Protein AF-A0A218U8P9-F1 (afdb_monomer_lite)

Organism: NCBI:txid40157

Radius of gyration: 14.92 Å; chains: 1; bounding box: 52×30×28 Å

InterPro domains:
  IPR011993 PH-like domain superfamily [G3DSA:2.30.29.30] (16-71)
  IPR041020 ARHGEF1-like, PH domain [PF17838] (20-71)

Structure (mmCIF, N/CA/C/O backbone):
data_AF-A0A218U8P9-F1
#
_entry.id   AF-A0A218U8P9-F1
#
loop_
_atom_site.group_PDB
_atom_site.id
_atom_site.type_symbol
_atom_site.label_atom_id
_atom_site.label_alt_id
_atom_site.label_comp_id
_atom_site.label_asym_id
_atom_site.label_entity_id
_atom_site.label_seq_id
_atom_site.pdbx_PDB_ins_code
_atom_site.Cartn_x
_atom_site.Cartn_y
_atom_site.Cartn_z
_atom_site.occupancy
_atom_site.B_iso_or_equiv
_atom_site.auth_seq_id
_atom_site.auth_comp_id
_atom_site.auth_asym_id
_atom_site.auth_atom_id
_atom_site.pdbx_PDB_model_num
ATOM 1 N N . MET A 1 1 ? 35.904 -0.001 16.563 1.00 37.84 1 MET A N 1
ATOM 2 C CA . MET A 1 1 ? 35.670 0.600 15.231 1.00 37.84 1 MET A CA 1
ATOM 3 C C . MET A 1 1 ? 34.193 0.482 14.875 1.00 37.84 1 MET A C 1
ATOM 5 O O . MET A 1 1 ? 33.505 -0.369 15.417 1.00 37.84 1 MET A O 1
ATOM 9 N N . THR A 1 2 ? 33.689 1.433 14.105 1.00 35.56 2 THR A N 1
ATOM 10 C CA . THR A 1 2 ? 32.460 2.194 14.382 1.00 35.56 2 THR A CA 1
ATOM 11 C C . THR A 1 2 ? 31.167 1.529 13.884 1.00 35.56 2 THR A C 1
ATOM 13 O O . THR A 1 2 ? 31.069 1.133 12.727 1.00 35.56 2 THR A O 1
ATOM 16 N N . ARG A 1 3 ? 30.135 1.452 14.745 1.00 47.91 3 ARG A N 1
ATOM 17 C CA . ARG A 1 3 ? 28.754 1.071 14.382 1.00 47.91 3 ARG A CA 1
ATOM 18 C C . ARG A 1 3 ? 28.156 2.144 13.468 1.00 47.91 3 ARG A C 1
ATOM 20 O O . ARG A 1 3 ? 27.651 3.161 13.939 1.00 47.91 3 ARG A O 1
ATOM 27 N N . GLN A 1 4 ? 28.197 1.913 12.162 1.00 45.47 4 GLN A N 1
ATOM 28 C CA . GLN A 1 4 ? 27.563 2.784 11.181 1.00 45.47 4 GLN A CA 1
ATOM 29 C C . GLN A 1 4 ? 26.051 2.530 11.192 1.00 45.47 4 GLN A C 1
ATOM 31 O O . GLN A 1 4 ? 25.554 1.549 10.640 1.00 45.47 4 GLN A O 1
ATOM 36 N N . ARG A 1 5 ? 25.313 3.403 11.886 1.00 51.12 5 ARG A N 1
ATOM 37 C CA . ARG A 1 5 ? 23.848 3.441 11.853 1.00 51.12 5 ARG A CA 1
ATOM 38 C C . ARG A 1 5 ? 23.415 3.735 10.414 1.00 51.12 5 ARG A C 1
ATOM 40 O O . ARG A 1 5 ? 23.520 4.870 9.959 1.00 51.12 5 ARG A O 1
ATOM 47 N N . ARG A 1 6 ? 22.944 2.716 9.690 1.00 44.16 6 ARG A N 1
ATOM 48 C CA . ARG A 1 6 ? 22.228 2.914 8.425 1.00 44.16 6 ARG A CA 1
ATOM 49 C C . ARG A 1 6 ? 20.894 3.572 8.758 1.00 44.16 6 ARG A C 1
ATOM 51 O O . ARG A 1 6 ? 19.965 2.903 9.201 1.00 44.16 6 ARG A O 1
ATOM 58 N N . LEU A 1 7 ? 20.816 4.883 8.561 1.00 48.72 7 LEU A N 1
ATOM 59 C CA . LEU A 1 7 ? 19.548 5.583 8.395 1.00 48.72 7 LEU A CA 1
ATOM 60 C C . LEU A 1 7 ? 18.948 5.089 7.074 1.00 48.72 7 LEU A C 1
ATOM 62 O O . LEU A 1 7 ? 19.174 5.672 6.019 1.00 48.72 7 LEU A O 1
ATOM 66 N N . LEU A 1 8 ? 18.256 3.950 7.120 1.00 46.25 8 LEU A N 1
ATOM 67 C CA . LEU A 1 8 ? 17.334 3.559 6.064 1.00 46.25 8 LEU A CA 1
ATOM 68 C C . LEU A 1 8 ? 16.214 4.592 6.104 1.00 46.25 8 LEU A C 1
ATOM 70 O O . LEU A 1 8 ? 15.325 4.504 6.942 1.00 46.25 8 LEU A O 1
ATOM 74 N N . SER A 1 9 ? 16.298 5.614 5.259 1.00 43.84 9 SER A N 1
ATOM 75 C CA . SER A 1 9 ? 15.149 6.453 4.958 1.00 43.84 9 SER A CA 1
ATOM 76 C C . SER A 1 9 ? 14.116 5.554 4.272 1.00 43.84 9 SER A C 1
ATOM 78 O O . SER A 1 9 ? 14.363 5.099 3.152 1.00 43.84 9 SER A O 1
ATOM 80 N N . PRO A 1 10 ? 12.967 5.240 4.901 1.00 44.28 10 PRO A N 1
ATOM 81 C CA . PRO A 1 10 ? 11.896 4.620 4.156 1.00 44.28 10 PRO A CA 1
ATOM 82 C C . PRO A 1 10 ? 11.353 5.747 3.282 1.00 44.28 10 PRO A C 1
ATOM 84 O O . PRO A 1 10 ? 10.737 6.691 3.778 1.00 44.28 10 PRO A O 1
ATOM 87 N N . VAL A 1 11 ? 11.666 5.725 1.988 1.00 50.34 11 VAL A N 1
ATOM 88 C CA . VAL A 1 11 ? 11.108 6.676 1.021 1.00 50.34 11 VAL A CA 1
ATOM 89 C C . VAL A 1 11 ? 9.633 6.316 0.831 1.00 50.34 11 VAL A C 1
ATOM 91 O O . VAL A 1 11 ? 9.222 5.746 -0.174 1.00 50.34 11 VAL A O 1
ATOM 94 N N . ILE A 1 12 ? 8.824 6.6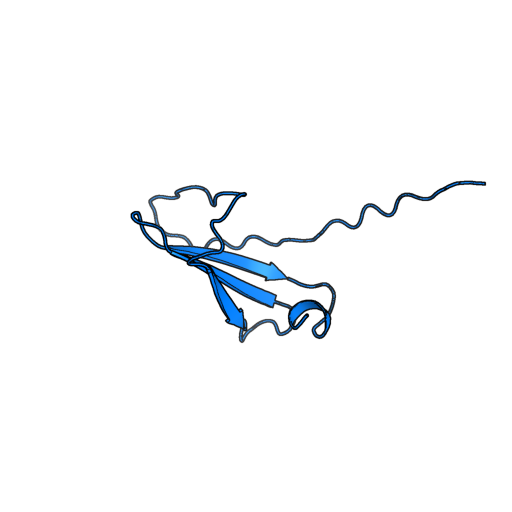20 1.844 1.00 48.56 12 ILE A N 1
ATOM 95 C CA . ILE A 1 12 ? 7.372 6.601 1.783 1.00 48.56 12 ILE A CA 1
ATOM 96 C C . ILE A 1 12 ? 6.991 7.844 0.985 1.00 48.56 12 ILE A C 1
ATOM 98 O O . ILE A 1 12 ? 6.906 8.953 1.514 1.00 48.56 12 ILE A O 1
ATOM 102 N N . ARG A 1 13 ? 6.828 7.685 -0.329 1.00 49.38 13 ARG A N 1
ATOM 103 C CA . ARG A 1 13 ? 6.277 8.743 -1.176 1.00 49.38 13 ARG A CA 1
ATOM 104 C C . ARG A 1 13 ? 4.758 8.756 -1.022 1.00 49.38 13 ARG A C 1
ATOM 106 O O . ARG A 1 13 ? 4.049 8.094 -1.765 1.00 49.38 13 ARG A O 1
ATOM 113 N N . LEU A 1 14 ? 4.265 9.549 -0.073 1.00 48.94 14 LEU A N 1
ATOM 114 C CA . LEU A 1 14 ? 2.837 9.823 0.078 1.00 48.94 14 LEU A CA 1
ATOM 115 C C . LEU A 1 14 ? 2.346 10.664 -1.115 1.00 48.94 14 LEU A C 1
ATOM 117 O O . LEU A 1 14 ? 2.522 11.883 -1.142 1.00 48.94 14 LEU A O 1
ATOM 121 N N . ARG A 1 15 ? 1.730 10.032 -2.119 1.00 45.41 15 ARG A N 1
ATOM 122 C CA . ARG A 1 15 ? 0.968 10.746 -3.154 1.00 45.41 15 ARG A CA 1
ATOM 123 C C . ARG A 1 15 ? -0.495 10.804 -2.726 1.00 45.41 15 ARG A C 1
ATOM 125 O O . ARG A 1 15 ? -1.207 9.809 -2.755 1.00 45.41 15 ARG A O 1
ATOM 132 N N . CYS A 1 16 ? -0.937 11.980 -2.290 1.00 41.56 16 CYS A N 1
ATOM 133 C CA . CYS A 1 16 ? -2.344 12.239 -2.003 1.00 41.56 16 CYS A CA 1
ATOM 134 C C . CYS A 1 16 ? -3.039 12.632 -3.317 1.00 41.56 1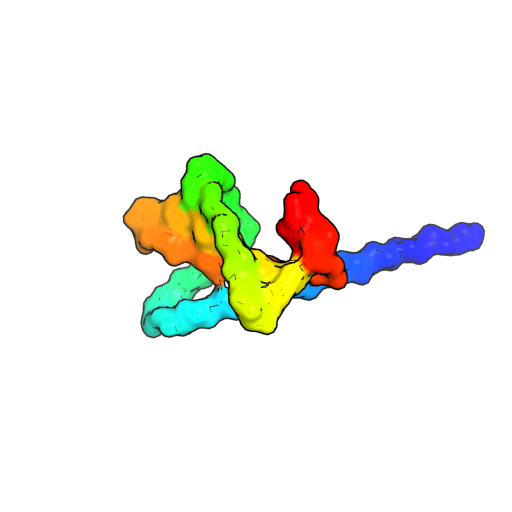6 CYS A C 1
ATOM 136 O O . CYS A 1 16 ? -2.685 13.654 -3.910 1.00 41.56 16 CYS A O 1
ATOM 138 N N . ALA A 1 17 ? -3.989 11.825 -3.801 1.00 46.56 17 ALA A N 1
ATOM 139 C CA . ALA A 1 17 ? -4.839 12.215 -4.924 1.00 46.56 17 ALA A CA 1
ATOM 140 C C . ALA A 1 17 ? -5.781 13.337 -4.454 1.00 46.56 17 ALA A C 1
ATOM 142 O O . ALA A 1 17 ? -6.560 13.174 -3.519 1.00 46.56 17 ALA A O 1
ATOM 143 N N . MET A 1 18 ? -5.628 14.511 -5.059 1.00 51.75 18 MET A N 1
ATOM 144 C CA . MET A 1 18 ? -6.215 15.774 -4.620 1.00 51.75 18 MET A CA 1
ATOM 145 C C . MET A 1 18 ? -7.747 15.791 -4.719 1.00 51.75 18 MET A C 1
ATOM 147 O O . MET A 1 18 ? -8.295 15.764 -5.818 1.00 51.75 18 MET A O 1
ATOM 151 N N . THR A 1 19 ? -8.429 16.001 -3.589 1.00 38.94 19 THR A N 1
ATOM 152 C CA . THR A 1 19 ? -9.740 16.667 -3.554 1.00 38.94 19 THR A CA 1
ATOM 153 C C . THR A 1 19 ? -9.684 17.872 -2.611 1.00 38.94 19 THR A C 1
ATOM 155 O O . THR A 1 19 ? -8.940 17.914 -1.632 1.00 38.94 19 THR A O 1
ATOM 158 N N . ARG A 1 20 ? -10.432 18.913 -2.978 1.00 39.84 20 ARG A N 1
ATOM 159 C CA . ARG A 1 20 ? -10.338 20.324 -2.552 1.00 39.84 20 ARG A CA 1
ATOM 160 C C . ARG A 1 20 ? -10.663 20.601 -1.066 1.00 39.84 20 ARG A C 1
ATOM 162 O O . ARG A 1 20 ? -10.692 21.756 -0.660 1.00 39.84 20 ARG A O 1
ATOM 169 N N . GLN A 1 21 ? -10.850 19.565 -0.248 1.00 50.66 21 GLN A N 1
ATOM 170 C CA . GLN A 1 21 ? -10.943 19.625 1.215 1.00 50.66 21 GLN A CA 1
ATOM 171 C C . GLN A 1 21 ? -9.903 18.674 1.809 1.00 50.66 21 GLN A C 1
ATOM 173 O O . GLN A 1 21 ? -10.165 17.511 2.105 1.00 50.66 21 GLN A O 1
ATOM 178 N N . ARG A 1 22 ? -8.665 19.159 1.898 1.00 58.12 22 ARG A N 1
ATOM 179 C CA . ARG A 1 22 ? -7.480 18.342 2.159 1.00 58.12 22 ARG A CA 1
ATOM 180 C C . ARG A 1 22 ? -7.388 17.962 3.640 1.00 58.12 22 ARG A C 1
ATOM 182 O O . ARG A 1 22 ? -6.567 18.519 4.366 1.00 58.12 22 ARG A O 1
ATOM 189 N N . ARG A 1 23 ? -8.214 17.016 4.105 1.00 63.75 23 ARG A N 1
ATOM 190 C CA . ARG A 1 23 ? -7.930 16.320 5.370 1.00 63.75 23 ARG A CA 1
ATOM 191 C C . ARG A 1 23 ? -6.536 15.705 5.235 1.00 63.75 23 ARG A C 1
ATOM 193 O O . ARG A 1 23 ? -6.270 14.948 4.303 1.00 63.75 23 ARG A O 1
ATOM 200 N N . LEU A 1 24 ? -5.626 16.114 6.116 1.00 76.56 24 LEU A N 1
ATOM 201 C CA . LEU A 1 24 ? -4.274 15.571 6.162 1.00 76.56 24 LEU A CA 1
ATOM 202 C C . LEU A 1 24 ? -4.362 14.057 6.388 1.00 76.56 24 LEU A C 1
ATOM 204 O O . LEU A 1 24 ? -5.224 13.582 7.131 1.00 76.56 24 LEU A O 1
ATOM 208 N N . LEU A 1 25 ? -3.486 13.300 5.729 1.00 83.12 25 LEU A N 1
ATOM 209 C CA . LEU A 1 25 ? -3.398 11.862 5.954 1.00 83.12 25 LEU A CA 1
ATOM 210 C C . LEU A 1 25 ? -2.911 11.622 7.383 1.00 83.12 25 LEU A C 1
ATOM 212 O O . LEU A 1 25 ? -1.912 12.205 7.808 1.00 83.12 25 LEU A O 1
ATOM 216 N N . SER A 1 26 ? -3.624 10.773 8.121 1.00 84.50 26 SER A N 1
ATOM 217 C CA . SER A 1 26 ? -3.208 10.408 9.472 1.00 84.50 26 SER A CA 1
ATOM 218 C C . SER A 1 26 ? -1.951 9.536 9.392 1.00 84.50 26 SER A C 1
ATOM 220 O O . SER A 1 26 ? -1.940 8.590 8.601 1.00 84.50 26 SER A O 1
ATOM 222 N N . PRO A 1 27 ? -0.906 9.784 10.199 1.00 86.50 27 PRO A N 1
ATOM 223 C CA . PRO A 1 27 ? 0.244 8.883 10.276 1.00 86.50 27 PRO A CA 1
ATOM 224 C C . PRO A 1 27 ? -0.103 7.549 10.961 1.00 86.50 27 PRO A C 1
ATOM 226 O O . PRO A 1 27 ? 0.632 6.578 10.815 1.00 86.50 27 PRO A O 1
ATOM 229 N N . VAL A 1 28 ? -1.221 7.492 11.697 1.00 88.12 28 VAL A N 1
ATOM 230 C CA . VAL A 1 28 ? -1.710 6.294 12.394 1.00 88.12 28 VAL A CA 1
ATOM 231 C C . VAL A 1 28 ? -3.021 5.835 11.764 1.00 88.12 28 VAL A C 1
ATOM 233 O O . VAL A 1 28 ? -3.969 6.616 11.652 1.00 88.12 28 VAL A O 1
ATOM 236 N N . ILE A 1 29 ? -3.090 4.557 11.388 1.00 88.62 29 ILE A N 1
ATOM 237 C CA . ILE A 1 29 ? -4.269 3.948 10.761 1.00 88.62 29 ILE A CA 1
ATOM 238 C C . ILE A 1 29 ? -4.801 2.774 11.586 1.00 88.62 29 ILE A C 1
ATOM 240 O O . ILE A 1 29 ? -4.040 2.001 12.167 1.00 88.62 29 ILE A O 1
ATOM 244 N N . ARG A 1 30 ? -6.129 2.613 11.615 1.00 88.19 30 ARG A N 1
ATOM 245 C CA . ARG A 1 30 ? -6.783 1.436 12.203 1.00 88.19 30 ARG A CA 1
ATOM 246 C C . ARG A 1 30 ? -6.742 0.284 11.199 1.00 88.19 30 ARG A C 1
ATOM 248 O O . ARG A 1 30 ? -7.359 0.374 10.142 1.00 88.19 30 ARG A O 1
ATOM 255 N N . LEU A 1 31 ? -6.062 -0.809 11.545 1.00 90.44 31 LEU A N 1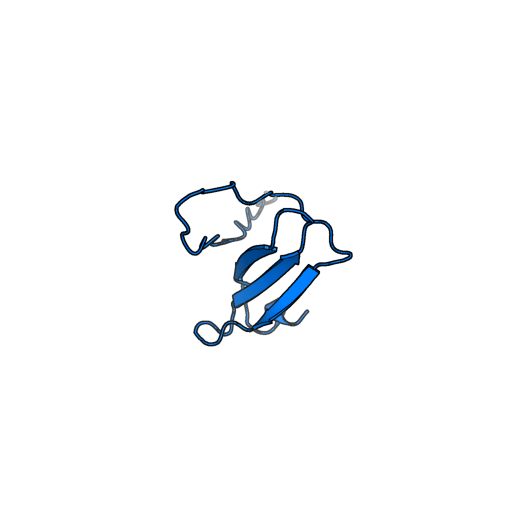
ATOM 256 C CA . LEU A 1 31 ? -5.866 -1.946 10.633 1.00 90.44 31 LEU A CA 1
ATOM 257 C C . LEU A 1 31 ? -7.124 -2.798 10.412 1.00 90.44 31 LEU A C 1
ATOM 259 O O . LEU A 1 31 ? -7.239 -3.438 9.374 1.00 90.44 31 LEU A O 1
ATOM 263 N N . ARG A 1 32 ? -8.088 -2.779 11.345 1.00 90.31 32 ARG A N 1
ATOM 264 C CA . ARG A 1 32 ? -9.309 -3.610 11.280 1.00 90.31 32 ARG A CA 1
ATOM 265 C C . ARG A 1 32 ? -10.111 -3.416 9.987 1.00 90.31 32 ARG A C 1
ATOM 267 O O . ARG A 1 32 ? -10.764 -4.351 9.541 1.00 90.31 32 ARG A O 1
ATOM 274 N N . CYS A 1 33 ? -10.051 -2.221 9.403 1.00 85.38 33 CYS A N 1
ATOM 275 C CA . CYS A 1 33 ? -10.759 -1.869 8.173 1.00 85.38 33 CYS A CA 1
ATOM 276 C C . CYS A 1 33 ? -9.792 -1.451 7.050 1.00 85.38 33 CYS A C 1
ATOM 278 O O . CYS A 1 33 ? -10.176 -0.710 6.145 1.00 85.38 33 CYS A O 1
ATOM 280 N N . ALA A 1 34 ? -8.522 -1.858 7.140 1.00 91.62 34 ALA A N 1
ATOM 281 C CA . ALA A 1 34 ? -7.528 -1.576 6.117 1.00 91.62 34 ALA A CA 1
ATOM 282 C C . ALA A 1 34 ? -7.503 -2.696 5.070 1.00 91.62 34 ALA A C 1
ATOM 284 O O . ALA A 1 34 ? -7.550 -3.879 5.402 1.00 91.62 34 ALA A O 1
ATOM 285 N N . MET A 1 35 ? -7.389 -2.319 3.801 1.00 94.25 35 MET A N 1
ATOM 286 C CA . MET A 1 35 ? -7.200 -3.243 2.683 1.00 94.25 35 MET A CA 1
ATOM 287 C C . MET A 1 35 ? -6.037 -2.784 1.806 1.00 94.25 35 MET A C 1
ATOM 289 O O . MET A 1 35 ? -5.736 -1.591 1.743 1.00 94.25 35 MET A O 1
ATOM 293 N N . THR A 1 36 ? -5.389 -3.717 1.109 1.00 94.38 36 THR A N 1
ATOM 294 C CA . THR A 1 36 ? -4.264 -3.412 0.217 1.00 94.38 36 THR A CA 1
ATOM 295 C C . THR A 1 36 ? -4.602 -3.669 -1.249 1.00 94.38 36 THR A C 1
ATOM 297 O O . THR A 1 36 ? -5.404 -4.545 -1.582 1.00 94.38 36 THR A O 1
ATOM 300 N N . ARG A 1 37 ? -4.004 -2.885 -2.154 1.00 95.38 37 ARG A N 1
ATOM 301 C CA . ARG A 1 37 ? -4.127 -3.057 -3.613 1.00 95.38 37 ARG A CA 1
ATOM 302 C C . ARG A 1 37 ? -2.791 -2.833 -4.305 1.00 95.38 37 ARG A C 1
ATOM 304 O O . ARG A 1 37 ? -2.007 -1.993 -3.888 1.00 95.38 37 ARG A O 1
ATOM 311 N N . GLN A 1 38 ? -2.532 -3.573 -5.378 1.00 95.88 38 GLN A N 1
ATOM 312 C CA . GLN A 1 38 ? -1.329 -3.362 -6.184 1.00 95.88 38 GLN A CA 1
ATOM 313 C C . GLN A 1 38 ? -1.456 -2.085 -7.019 1.00 95.88 38 GLN A C 1
ATOM 315 O O . GLN A 1 38 ? -2.547 -1.760 -7.489 1.00 95.88 38 GLN A O 1
ATOM 320 N N . VAL A 1 39 ? -0.337 -1.392 -7.227 1.00 96.12 39 VAL A N 1
ATOM 321 C CA . VAL A 1 39 ? -0.263 -0.253 -8.146 1.00 96.12 39 VAL A CA 1
ATOM 322 C C . VAL A 1 39 ? 0.111 -0.776 -9.532 1.00 96.12 39 VAL A C 1
ATOM 324 O O . VAL A 1 39 ? 1.165 -1.384 -9.707 1.00 96.12 39 VAL A O 1
ATOM 327 N N . ALA A 1 40 ? -0.750 -0.548 -10.526 1.00 94.88 40 ALA A N 1
ATOM 328 C CA . ALA A 1 40 ? -0.512 -1.006 -11.899 1.00 94.88 40 ALA A CA 1
ATOM 329 C C . ALA A 1 40 ? 0.682 -0.296 -12.564 1.00 94.88 40 ALA A C 1
ATOM 331 O O . ALA A 1 40 ? 1.334 -0.864 -13.431 1.00 94.88 40 ALA A O 1
ATOM 332 N N . THR A 1 41 ? 0.979 0.938 -12.147 1.00 95.81 41 THR A N 1
ATOM 333 C CA . THR A 1 41 ? 2.056 1.763 -12.713 1.00 95.81 41 THR A CA 1
ATOM 334 C C . THR A 1 41 ? 3.418 1.561 -12.042 1.00 95.81 41 THR A C 1
ATOM 336 O O . THR A 1 41 ? 4.423 1.980 -12.604 1.00 95.81 41 THR A O 1
ATOM 339 N N . ASP A 1 42 ? 3.478 0.950 -10.853 1.00 95.31 42 ASP A N 1
ATOM 340 C CA . ASP A 1 42 ? 4.72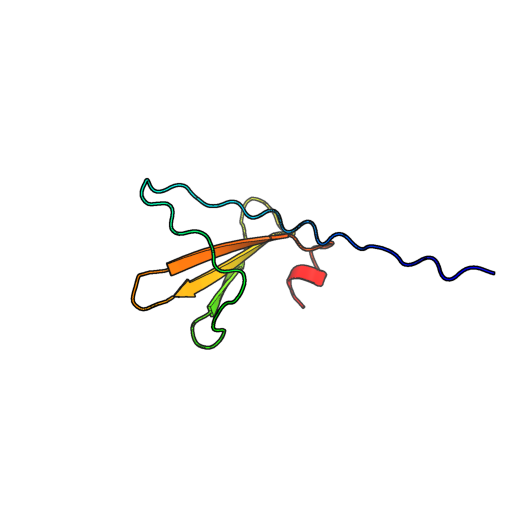8 0.677 -10.133 1.00 95.31 42 ASP A CA 1
ATOM 341 C C . ASP A 1 42 ? 4.630 -0.646 -9.362 1.00 95.31 42 ASP A C 1
ATOM 343 O O . ASP A 1 42 ? 3.960 -0.765 -8.336 1.00 95.31 42 ASP A O 1
ATOM 347 N N . HIS A 1 43 ? 5.354 -1.658 -9.839 1.00 94.12 43 HIS A N 1
ATOM 348 C CA . HIS A 1 43 ? 5.336 -3.001 -9.259 1.00 94.12 43 HIS A CA 1
ATOM 349 C C . HIS A 1 43 ? 6.011 -3.084 -7.880 1.00 94.12 43 HIS A C 1
ATOM 351 O O . HIS A 1 43 ? 5.853 -4.096 -7.193 1.00 94.12 43 HIS A O 1
ATOM 357 N N . LYS A 1 44 ? 6.746 -2.050 -7.454 1.00 94.94 44 LYS A N 1
ATOM 358 C CA . LYS A 1 44 ? 7.284 -1.931 -6.091 1.00 94.94 44 LYS A CA 1
ATOM 359 C C . LYS A 1 44 ? 6.312 -1.240 -5.136 1.00 94.94 44 LYS A C 1
ATOM 361 O O . LYS A 1 44 ? 6.515 -1.307 -3.925 1.00 94.94 44 LYS A O 1
ATOM 366 N N . ALA A 1 45 ? 5.259 -0.612 -5.656 1.00 95.56 45 ALA A N 1
ATOM 367 C CA . ALA A 1 45 ? 4.291 0.127 -4.867 1.00 95.56 45 ALA A CA 1
ATOM 368 C C . ALA A 1 45 ? 2.987 -0.649 -4.635 1.00 95.56 45 ALA A C 1
ATOM 370 O O . ALA A 1 45 ? 2.581 -1.522 -5.416 1.00 95.56 45 ALA A O 1
ATOM 371 N N . PHE A 1 46 ? 2.319 -0.313 -3.538 1.00 96.12 46 PHE A N 1
ATOM 372 C CA . PHE A 1 46 ? 0.981 -0.779 -3.194 1.00 96.12 46 PHE A CA 1
ATOM 373 C C . PHE A 1 46 ? 0.201 0.330 -2.483 1.00 96.12 46 PHE A C 1
ATOM 375 O O . PHE A 1 46 ? 0.775 1.186 -1.807 1.00 96.12 46 PHE A O 1
ATOM 382 N N . TYR A 1 47 ? -1.118 0.305 -2.639 1.00 95.25 47 TYR A N 1
ATOM 383 C CA . TYR A 1 47 ? -2.029 1.147 -1.884 1.00 95.25 47 TYR A CA 1
ATOM 384 C C . TYR A 1 47 ? -2.427 0.472 -0.577 1.00 95.25 47 TYR A C 1
ATOM 386 O O . TYR A 1 47 ? -2.755 -0.715 -0.575 1.00 95.25 47 TYR A O 1
ATOM 394 N N . VAL A 1 48 ? -2.477 1.250 0.502 1.00 94.19 48 VAL A N 1
ATOM 395 C CA . VAL A 1 48 ? -3.234 0.934 1.718 1.00 94.19 48 VAL A CA 1
ATOM 396 C C . VAL A 1 48 ? -4.469 1.823 1.732 1.00 94.19 48 VAL A C 1
ATOM 398 O O . VAL A 1 48 ? -4.360 3.045 1.681 1.00 94.19 48 VAL A O 1
ATOM 401 N N . ILE A 1 49 ? -5.643 1.210 1.784 1.00 93.00 49 ILE A N 1
ATOM 402 C CA . ILE A 1 49 ? -6.936 1.888 1.803 1.00 93.00 49 ILE A CA 1
ATOM 403 C C . ILE A 1 49 ? -7.538 1.647 3.183 1.00 93.00 49 ILE A C 1
ATOM 405 O O . ILE A 1 49 ? -7.825 0.506 3.537 1.00 93.00 49 ILE A O 1
ATOM 409 N N . ALA A 1 50 ? -7.712 2.709 3.964 1.00 89.50 50 ALA A N 1
ATOM 410 C CA . ALA A 1 50 ? -8.306 2.655 5.294 1.00 89.50 50 ALA A CA 1
ATOM 411 C C . ALA A 1 50 ? -9.666 3.359 5.278 1.00 89.50 50 ALA A C 1
ATOM 413 O O . ALA A 1 50 ? -9.733 4.570 5.064 1.00 89.50 50 ALA A O 1
ATOM 414 N N . SER A 1 51 ? -10.748 2.615 5.513 1.00 84.81 51 SER A N 1
ATOM 415 C CA . SER A 1 51 ? -12.095 3.187 5.619 1.00 84.81 51 SER A CA 1
ATOM 416 C C . SER A 1 51 ? -12.389 3.652 7.046 1.00 84.81 51 SER A C 1
ATOM 418 O O . SER A 1 51 ? -12.246 2.878 7.997 1.00 84.81 51 SER A O 1
ATOM 420 N N . TRP A 1 52 ? -12.827 4.901 7.188 1.00 78.69 52 TRP A N 1
ATOM 421 C CA . TRP A 1 52 ? -13.322 5.499 8.428 1.00 78.69 52 TRP A CA 1
ATOM 422 C C . TRP A 1 52 ? -14.770 5.968 8.234 1.00 78.69 52 TRP A C 1
ATOM 424 O O . TRP A 1 52 ? -15.264 6.010 7.110 1.00 78.69 52 TRP A O 1
ATOM 434 N N . GLU A 1 53 ? -15.439 6.337 9.326 1.00 77.00 53 GLU A N 1
ATOM 435 C CA . GLU A 1 53 ? -16.803 6.897 9.298 1.00 77.00 53 GLU A CA 1
ATOM 436 C C . GLU A 1 53 ? -16.888 8.154 8.413 1.00 77.00 53 GLU A C 1
ATOM 438 O O . GLU A 1 53 ? -17.843 8.317 7.663 1.00 77.00 53 GLU A O 1
ATOM 443 N N . ASP A 1 54 ? -15.831 8.971 8.405 1.00 74.75 54 ASP A N 1
ATOM 444 C CA . ASP A 1 54 ? -15.727 10.202 7.609 1.00 74.75 54 ASP A CA 1
ATOM 445 C C . ASP A 1 54 ? -15.203 9.990 6.171 1.00 74.75 54 ASP A C 1
ATOM 447 O O . ASP A 1 54 ? -14.867 10.954 5.478 1.00 74.75 54 ASP A O 1
ATOM 451 N N . GLY A 1 55 ? -15.065 8.738 5.721 1.00 79.81 55 GLY A N 1
ATOM 452 C CA . GLY A 1 55 ? -14.574 8.390 4.386 1.00 79.81 55 GLY A CA 1
ATOM 453 C C . GLY A 1 55 ? -13.259 7.607 4.376 1.00 79.81 55 GLY A C 1
ATOM 454 O O . GLY A 1 55 ? -12.727 7.192 5.406 1.00 79.81 55 GLY A O 1
ATOM 455 N N . ALA A 1 56 ? -12.742 7.352 3.173 1.00 84.50 56 ALA A N 1
ATOM 456 C CA . ALA A 1 56 ? -11.549 6.534 2.970 1.00 84.50 56 ALA A CA 1
ATOM 457 C C . ALA A 1 56 ? -10.272 7.380 2.841 1.00 84.50 56 ALA A C 1
ATOM 459 O O . ALA A 1 56 ? -10.250 8.395 2.146 1.00 84.50 56 ALA A O 1
ATOM 460 N N . GLN A 1 57 ? -9.188 6.917 3.465 1.00 88.44 57 GLN A N 1
ATOM 461 C CA . GLN A 1 57 ? -7.831 7.432 3.271 1.00 88.44 57 GLN A CA 1
ATOM 462 C C . GLN A 1 57 ? -7.013 6.420 2.462 1.00 88.44 57 GLN A C 1
ATOM 464 O O . GLN A 1 57 ? -7.020 5.229 2.775 1.00 88.44 57 GLN A O 1
ATOM 469 N N . ILE A 1 58 ? -6.315 6.892 1.426 1.00 91.38 58 ILE A N 1
ATOM 470 C CA . ILE A 1 58 ? -5.497 6.059 0.534 1.00 91.38 58 ILE A CA 1
ATOM 471 C C . ILE A 1 58 ? -4.035 6.483 0.662 1.00 91.38 58 ILE A C 1
ATOM 473 O O . ILE A 1 58 ? -3.702 7.655 0.487 1.00 91.38 58 ILE A O 1
ATOM 477 N N . TYR A 1 59 ? -3.172 5.515 0.952 1.00 91.31 59 TYR A N 1
ATOM 478 C CA . TYR A 1 59 ? -1.735 5.694 1.121 1.00 91.31 59 TYR A CA 1
ATOM 479 C C . TYR A 1 59 ? -1.001 4.927 0.030 1.00 91.31 59 TYR A C 1
ATOM 481 O O . TYR A 1 59 ? -1.230 3.733 -0.130 1.00 91.31 59 TYR A O 1
ATOM 489 N N . GLU A 1 60 ? -0.101 5.588 -0.691 1.00 93.00 60 GLU A N 1
ATOM 490 C CA . GLU A 1 60 ? 0.828 4.938 -1.618 1.00 93.00 60 GLU A CA 1
ATOM 491 C C . GLU A 1 60 ? 2.139 4.641 -0.885 1.00 93.00 60 GLU A C 1
ATOM 493 O O . GLU A 1 60 ? 2.821 5.558 -0.421 1.00 93.00 60 GLU A O 1
ATOM 498 N N . LEU A 1 61 ? 2.472 3.359 -0.746 1.00 93.69 61 LEU A N 1
ATOM 499 C CA . LEU A 1 61 ? 3.698 2.899 -0.101 1.00 93.69 61 LEU A CA 1
ATOM 500 C C . LEU A 1 61 ? 4.579 2.211 -1.140 1.00 93.69 61 LEU A C 1
ATOM 502 O O . LEU A 1 61 ? 4.103 1.375 -1.907 1.00 93.69 61 LEU A O 1
ATOM 506 N N . VAL A 1 62 ? 5.867 2.555 -1.154 1.00 95.50 62 VAL A N 1
ATOM 507 C CA . VAL A 1 62 ? 6.852 2.002 -2.091 1.00 95.50 62 VAL A CA 1
ATOM 508 C C . VAL A 1 62 ? 7.854 1.169 -1.309 1.00 95.50 62 VAL A C 1
ATOM 510 O O . VAL A 1 62 ? 8.517 1.674 -0.403 1.00 95.50 62 VAL A O 1
ATOM 513 N N . ALA A 1 63 ? 7.962 -0.107 -1.659 1.00 94.06 63 ALA A N 1
ATOM 514 C CA . ALA A 1 63 ? 8.916 -1.015 -1.046 1.00 94.06 63 ALA A CA 1
ATOM 515 C C . ALA A 1 63 ? 10.304 -0.920 -1.721 1.00 94.06 63 ALA A C 1
ATOM 517 O O . ALA A 1 63 ? 10.404 -0.499 -2.881 1.00 94.06 63 ALA A O 1
ATOM 518 N N . PRO A 1 64 ? 11.392 -1.340 -1.046 1.00 93.00 64 PRO A N 1
ATOM 519 C CA . PRO A 1 64 ? 12.728 -1.380 -1.652 1.00 93.00 64 PRO A CA 1
ATOM 520 C C . PRO A 1 64 ? 12.799 -2.322 -2.870 1.00 93.00 64 PRO A C 1
ATOM 522 O O . PRO A 1 64 ? 13.413 -1.995 -3.896 1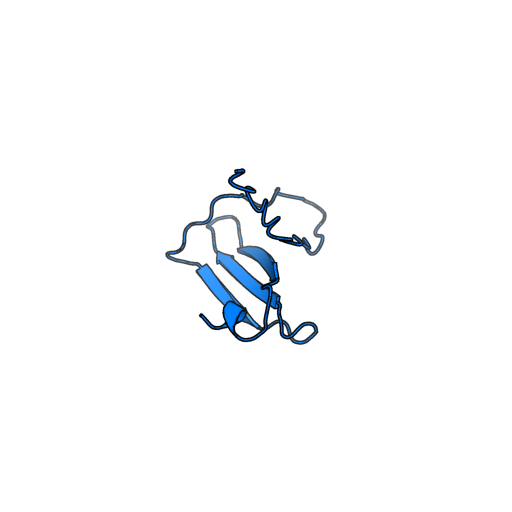.00 93.00 64 PRO A O 1
ATOM 525 N N . SER A 1 65 ? 12.113 -3.467 -2.791 1.00 93.56 65 SER A N 1
ATOM 526 C CA . SER A 1 65 ? 11.995 -4.454 -3.864 1.00 93.56 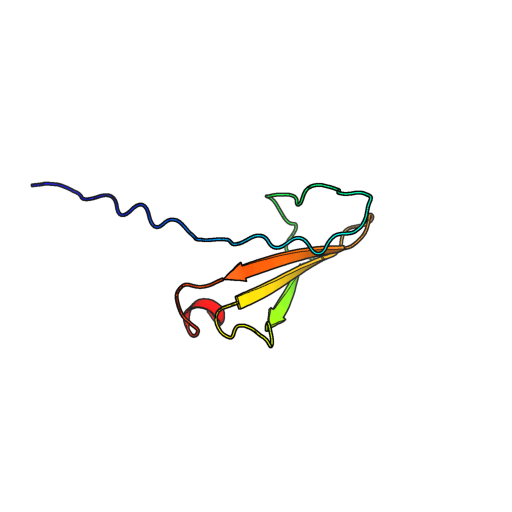65 SER A CA 1
ATOM 527 C C . SER A 1 65 ? 10.558 -4.966 -4.045 1.00 93.56 65 SER A C 1
ATOM 529 O O . SER A 1 65 ? 9.687 -4.790 -3.196 1.00 93.56 65 SER A O 1
ATOM 531 N N . VAL A 1 66 ? 10.303 -5.633 -5.176 1.00 93.62 66 VAL A N 1
ATOM 532 C CA . VAL A 1 66 ? 8.998 -6.260 -5.469 1.00 93.62 66 VAL A CA 1
ATOM 533 C C . VAL A 1 66 ? 8.699 -7.420 -4.507 1.00 93.62 66 VAL A C 1
ATOM 535 O O . VAL A 1 66 ? 7.531 -7.696 -4.232 1.00 93.62 66 VAL A O 1
ATOM 538 N N . ALA A 1 67 ? 9.736 -8.095 -3.998 1.00 93.31 67 ALA A N 1
ATOM 539 C CA . ALA A 1 67 ? 9.597 -9.162 -3.011 1.00 93.31 67 ALA A CA 1
ATOM 540 C C . ALA A 1 67 ? 9.157 -8.601 -1.650 1.00 93.31 67 ALA A C 1
ATOM 542 O O . ALA A 1 67 ? 8.186 -9.093 -1.076 1.00 93.31 67 ALA A O 1
ATOM 543 N N . ASP A 1 68 ? 9.784 -7.504 -1.209 1.00 92.88 68 ASP A N 1
ATOM 544 C CA . ASP A 1 68 ? 9.448 -6.832 0.056 1.00 92.88 68 ASP A CA 1
ATOM 545 C C . ASP A 1 68 ? 7.999 -6.336 0.071 1.00 92.88 68 ASP A C 1
ATOM 547 O O . ASP A 1 68 ? 7.345 -6.349 1.101 1.00 92.88 68 ASP A O 1
ATOM 551 N N . ARG A 1 69 ? 7.460 -5.940 -1.087 1.00 92.75 69 ARG A N 1
ATOM 552 C CA . ARG A 1 69 ? 6.062 -5.507 -1.222 1.00 92.75 69 ARG A CA 1
ATOM 553 C C . ARG A 1 69 ? 5.042 -6.617 -0.914 1.00 92.75 69 ARG A C 1
ATOM 555 O O . ARG A 1 69 ? 3.894 -6.319 -0.601 1.00 92.75 69 ARG A O 1
ATOM 562 N N . LYS A 1 70 ? 5.401 -7.886 -1.136 1.00 88.12 70 LYS A N 1
ATOM 563 C CA . LYS A 1 70 ? 4.491 -9.040 -0.988 1.00 88.12 70 LYS A CA 1
ATOM 564 C C . LYS A 1 70 ? 4.557 -9.691 0.398 1.00 88.12 70 LYS A C 1
ATOM 566 O O . LYS A 1 70 ? 3.732 -10.563 0.658 1.00 88.12 70 LYS A O 1
ATOM 571 N N . THR A 1 71 ? 5.555 -9.322 1.199 1.00 83.88 71 THR A N 1
ATOM 572 C CA . THR A 1 71 ? 5.847 -9.906 2.515 1.00 83.88 71 THR A CA 1
ATOM 573 C C . THR A 1 71 ? 5.191 -9.071 3.604 1.00 83.88 71 THR A C 1
ATOM 575 O O . THR A 1 71 ? 4.656 -9.679 4.553 1.00 83.88 71 THR A O 1
#

Secondary structure (DSSP, 8-state):
-------------------SS-PPPPSS--GGGEEEEE-TT-TTEEEEEEEETTEEEEEEEE-SSTTGGG-

Foldseek 3Di:
DDDDPPPPPQPQPWDDPDDPPCPDDDPDADCVQWDKAADPVDLQWIWIWGADPVGIDIGIGGHPDSVRSVD

pLDDT: mean 76.13, std 21.05, range [35.56, 96.12]

Sequence (71 aa):
MTRQRRLLSPVIRLRCAMTRQRRLLSPVIRLRCAMTRQVATDHKAFYVIASWEDGAQIYELVAPSVADRKT